Protein AF-A0A818K9K7-F1 (afdb_monomer_lite)

Secondary structure (DSSP, 8-state):
-HHHHHHHHHHHHHHHHHHHHHHHT-S-GGG-SSS--EEEPTTS-EEEHHHHHHHHHHHHHHHHHHT-HHHHHHHHHHHHHS-HHHHHT-HHHHTS-HHHHHHHHHHHHHHHHHHHHHHHHT-

Foldseek 3Di:
DVVVVVVVVVVVVVVLVVLLVVLVQPPCQLVDQAQQDWDQDPVRDTDGSLNVLLVLLVQLVVCVVVVPVSSNLSSLLVLLSHHPNSNVPRPSNVPDDPVSVVSSVVSNVVVVVVVVVVVVVVD

Structure (mmCIF, N/CA/C/O backbone):
data_AF-A0A818K9K7-F1
#
_entry.id   AF-A0A818K9K7-F1
#
loop_
_atom_site.group_PDB
_atom_site.id
_atom_site.type_symbol
_atom_site.label_atom_id
_atom_site.label_alt_id
_atom_site.label_comp_id
_atom_site.label_asym_id
_atom_site.label_entity_id
_atom_site.label_seq_id
_atom_site.pdbx_PDB_ins_code
_atom_site.Cartn_x
_atom_site.Cartn_y
_atom_site.Cartn_z
_atom_site.occupancy
_atom_site.B_iso_or_equiv
_atom_site.auth_seq_id
_atom_site.auth_comp_id
_atom_site.auth_asym_id
_atom_site.auth_atom_id
_atom_site.pdbx_PDB_model_num
ATOM 1 N N . MET A 1 1 ? 15.265 -1.852 -31.138 1.00 52.91 1 MET A N 1
ATOM 2 C CA . MET A 1 1 ? 14.394 -0.905 -30.396 1.00 52.91 1 MET A CA 1
ATOM 3 C C . MET A 1 1 ? 13.024 -1.495 -30.037 1.00 52.91 1 MET A C 1
ATOM 5 O O . MET A 1 1 ? 12.592 -1.297 -28.912 1.00 52.91 1 MET A O 1
ATOM 9 N N . LEU A 1 2 ? 12.357 -2.240 -30.933 1.00 49.28 2 LEU A N 1
ATOM 10 C CA . LEU A 1 2 ? 11.076 -2.915 -30.638 1.00 49.28 2 LEU A CA 1
ATOM 11 C C . LEU A 1 2 ? 11.199 -4.083 -29.638 1.00 49.28 2 LEU A C 1
ATOM 13 O O . LEU A 1 2 ? 10.390 -4.164 -28.721 1.00 49.28 2 LEU A O 1
ATOM 17 N N . ALA A 1 3 ? 12.239 -4.918 -29.754 1.00 55.91 3 ALA A N 1
ATOM 18 C CA . ALA A 1 3 ? 12.479 -6.044 -28.839 1.00 55.91 3 ALA A CA 1
ATOM 19 C C . ALA A 1 3 ? 12.645 -5.596 -27.372 1.00 55.91 3 ALA A C 1
ATOM 21 O O . ALA A 1 3 ? 11.958 -6.101 -26.495 1.00 55.91 3 ALA A O 1
ATOM 22 N N . HIS A 1 4 ? 13.433 -4.545 -27.124 1.00 45.62 4 HIS A N 1
ATOM 23 C CA . HIS A 1 4 ? 13.601 -3.985 -25.777 1.00 45.62 4 HIS A CA 1
ATOM 24 C C . HIS A 1 4 ? 12.314 -3.412 -25.170 1.00 45.62 4 HIS A C 1
ATOM 26 O O . HIS A 1 4 ? 12.094 -3.532 -23.970 1.00 45.62 4 HIS A O 1
ATOM 32 N N . ARG A 1 5 ? 11.438 -2.797 -25.978 1.00 50.75 5 ARG A N 1
ATOM 33 C CA . ARG A 1 5 ? 10.133 -2.323 -25.484 1.00 50.75 5 ARG A CA 1
ATOM 34 C C . ARG A 1 5 ? 9.207 -3.489 -25.135 1.00 50.75 5 ARG A C 1
ATOM 36 O O . ARG A 1 5 ? 8.461 -3.393 -24.169 1.00 50.75 5 ARG A O 1
ATOM 43 N N . PHE A 1 6 ? 9.264 -4.578 -25.900 1.00 55.75 6 PHE A N 1
ATOM 44 C CA . PHE A 1 6 ? 8.497 -5.789 -25.616 1.00 55.75 6 PHE A CA 1
ATOM 45 C C . PHE A 1 6 ? 8.975 -6.478 -24.331 1.00 55.75 6 PHE A C 1
ATOM 47 O O . PHE A 1 6 ? 8.156 -6.785 -23.473 1.00 55.75 6 PHE A O 1
ATOM 54 N N . GLU A 1 7 ? 10.287 -6.641 -24.155 1.00 46.72 7 GLU A N 1
ATOM 55 C CA . GLU A 1 7 ? 10.888 -7.236 -22.953 1.00 46.72 7 GLU A CA 1
ATOM 56 C C . GLU A 1 7 ? 10.564 -6.440 -21.685 1.00 46.72 7 GLU A C 1
ATOM 58 O O . GLU A 1 7 ? 10.143 -7.020 -20.687 1.00 46.72 7 GLU A O 1
ATOM 63 N N . LEU A 1 8 ? 10.674 -5.107 -21.732 1.00 59.03 8 LEU A N 1
ATOM 64 C CA . LEU A 1 8 ? 10.328 -4.246 -20.596 1.00 59.03 8 LEU A CA 1
ATOM 65 C C . LEU A 1 8 ? 8.839 -4.327 -20.239 1.00 59.03 8 LEU A C 1
ATOM 67 O O . LEU A 1 8 ? 8.492 -4.402 -19.060 1.00 59.03 8 LEU A O 1
ATOM 71 N N . ASN A 1 9 ? 7.956 -4.370 -21.239 1.00 58.69 9 ASN A N 1
ATOM 72 C CA . ASN A 1 9 ? 6.520 -4.525 -21.010 1.00 58.69 9 ASN A CA 1
ATOM 73 C C . ASN A 1 9 ? 6.170 -5.920 -20.470 1.00 58.69 9 ASN A C 1
ATOM 75 O O . ASN A 1 9 ? 5.305 -6.038 -19.604 1.00 58.69 9 ASN A O 1
ATOM 79 N N . PHE A 1 10 ? 6.851 -6.968 -20.940 1.00 58.41 10 PHE A N 1
ATOM 80 C CA . PHE A 1 10 ? 6.665 -8.335 -20.455 1.00 58.41 10 PHE A CA 1
ATOM 81 C C . PHE A 1 10 ? 7.115 -8.480 -18.998 1.00 58.41 10 PHE A C 1
ATOM 83 O O . PHE A 1 10 ? 6.356 -8.985 -18.174 1.00 58.41 10 PHE A O 1
ATOM 90 N N . ILE A 1 11 ? 8.302 -7.970 -18.655 1.00 62.94 11 ILE A N 1
ATOM 91 C CA . ILE A 1 11 ? 8.829 -7.979 -17.283 1.00 62.94 11 ILE A CA 1
ATOM 92 C C . ILE A 1 11 ? 7.930 -7.147 -16.361 1.00 62.94 11 ILE A C 1
ATOM 94 O O . ILE A 1 11 ? 7.548 -7.618 -15.293 1.00 62.94 11 ILE A O 1
ATOM 98 N N . SER A 1 12 ? 7.515 -5.949 -16.787 1.00 65.81 12 SER A N 1
ATOM 99 C CA . SER A 1 12 ? 6.576 -5.113 -16.027 1.00 65.81 12 SER A CA 1
ATOM 100 C C . SER A 1 12 ? 5.245 -5.832 -15.781 1.00 65.81 12 SER A C 1
ATOM 102 O O . SER A 1 12 ? 4.750 -5.839 -14.653 1.00 65.81 12 SER A O 1
ATOM 104 N N . SER A 1 13 ? 4.699 -6.508 -16.798 1.00 69.62 13 SER A N 1
ATOM 105 C CA . SER A 1 13 ? 3.469 -7.290 -16.661 1.00 69.62 13 SER A CA 1
ATOM 106 C C . SER A 1 13 ? 3.646 -8.492 -15.733 1.00 69.62 13 SER A C 1
ATOM 108 O O . SER A 1 13 ? 2.781 -8.732 -14.898 1.00 69.62 13 SER A O 1
ATOM 110 N N . ALA A 1 14 ? 4.752 -9.233 -15.836 1.00 71.44 14 ALA A N 1
ATOM 111 C CA . ALA A 1 14 ? 5.031 -10.381 -14.977 1.00 71.44 14 ALA A CA 1
ATOM 112 C C . ALA A 1 14 ? 5.208 -9.963 -13.508 1.00 71.44 14 ALA A C 1
ATOM 114 O O . ALA A 1 14 ? 4.611 -10.578 -12.625 1.00 71.44 14 ALA A O 1
ATOM 115 N N . CYS A 1 15 ? 5.941 -8.875 -13.247 1.00 71.69 15 CYS A N 1
ATOM 116 C CA . CYS A 1 15 ? 6.085 -8.297 -11.910 1.00 71.69 15 CYS A CA 1
ATOM 117 C C . CYS A 1 15 ? 4.733 -7.838 -11.346 1.00 71.69 15 CYS A C 1
ATOM 119 O O . CYS A 1 15 ? 4.411 -8.144 -10.198 1.00 71.69 15 CYS A O 1
ATOM 121 N N . ARG A 1 16 ? 3.902 -7.167 -12.158 1.00 71.75 16 ARG A N 1
ATOM 122 C CA . ARG A 1 16 ? 2.546 -6.764 -11.759 1.00 71.75 16 ARG A CA 1
ATOM 123 C C . ARG A 1 16 ? 1.680 -7.978 -11.423 1.00 71.75 16 ARG A C 1
ATOM 125 O O . ARG A 1 16 ? 1.060 -8.002 -10.364 1.00 71.75 16 ARG A O 1
ATOM 132 N N . THR A 1 17 ? 1.647 -8.992 -12.285 1.00 73.19 17 THR A N 1
ATOM 133 C CA . THR A 1 17 ? 0.869 -10.220 -12.062 1.00 73.19 17 THR A CA 1
ATOM 134 C C . THR A 1 17 ? 1.337 -10.958 -10.813 1.00 73.19 17 THR A C 1
ATOM 136 O O . THR A 1 17 ? 0.502 -11.345 -9.999 1.00 73.19 17 THR A O 1
ATOM 139 N N . PHE A 1 18 ? 2.650 -11.102 -10.617 1.00 76.50 18 PHE A N 1
ATOM 140 C CA . PHE A 1 18 ? 3.210 -11.719 -9.418 1.00 76.50 18 PHE A CA 1
ATOM 141 C C . PHE A 1 18 ? 2.758 -10.991 -8.155 1.00 76.50 18 PHE A C 1
ATOM 143 O O . PHE A 1 18 ? 2.294 -11.629 -7.219 1.00 76.50 18 PHE A O 1
ATOM 150 N N . ILE A 1 19 ? 2.821 -9.660 -8.141 1.00 74.44 19 ILE A N 1
ATOM 151 C CA . ILE A 1 19 ? 2.424 -8.873 -6.972 1.00 74.44 19 ILE A CA 1
ATOM 152 C C . ILE A 1 19 ? 0.932 -8.970 -6.723 1.00 74.44 19 ILE A C 1
ATOM 154 O O . ILE A 1 19 ? 0.531 -9.138 -5.582 1.00 74.44 19 ILE A O 1
ATOM 158 N N . LEU A 1 20 ? 0.095 -8.910 -7.755 1.00 70.50 20 LEU A N 1
ATOM 159 C CA . LEU A 1 20 ? -1.348 -9.064 -7.577 1.00 70.50 20 LEU A CA 1
ATOM 160 C C . LEU A 1 20 ? -1.704 -10.452 -7.027 1.00 70.50 20 LEU A C 1
ATOM 162 O O . LEU A 1 20 ? -2.534 -10.555 -6.124 1.00 70.50 20 LEU A O 1
ATOM 166 N N . LEU A 1 21 ? -1.032 -11.504 -7.505 1.00 69.81 21 LEU A N 1
ATOM 167 C CA . LEU A 1 21 ? -1.177 -12.860 -6.974 1.00 69.81 21 LEU A CA 1
ATOM 168 C C . LEU A 1 21 ? -0.664 -12.958 -5.536 1.00 69.81 21 LEU A C 1
ATOM 170 O O . LEU A 1 21 ? -1.366 -13.483 -4.677 1.00 69.81 21 LEU A O 1
ATOM 174 N N . TYR A 1 22 ? 0.505 -12.392 -5.246 1.00 74.75 22 TYR A N 1
ATOM 175 C CA . TYR A 1 22 ? 1.057 -12.319 -3.898 1.00 74.75 22 TYR A CA 1
ATOM 176 C C . TYR A 1 22 ? 0.060 -11.622 -2.967 1.00 74.75 22 TYR A C 1
ATOM 178 O O . TYR A 1 22 ? -0.402 -12.219 -2.003 1.00 74.75 22 TYR A O 1
ATOM 186 N N . LEU A 1 23 ? -0.395 -10.420 -3.325 1.00 71.12 23 LEU A N 1
ATOM 187 C CA . LEU A 1 23 ? -1.380 -9.627 -2.590 1.00 71.12 23 LEU A CA 1
ATOM 188 C C . LEU A 1 23 ? -2.740 -10.310 -2.428 1.00 71.12 23 LEU A C 1
ATOM 190 O O . LEU A 1 23 ? -3.444 -10.002 -1.466 1.00 71.12 23 LEU A O 1
ATOM 194 N N . SER A 1 24 ? -3.155 -11.187 -3.345 1.00 67.31 24 SER A N 1
ATOM 195 C CA . SER A 1 24 ? -4.394 -11.964 -3.188 1.00 67.31 24 SER A CA 1
ATOM 196 C C . SER A 1 24 ? -4.308 -12.991 -2.059 1.00 67.31 24 SER A C 1
ATOM 198 O O . SER A 1 24 ? -5.324 -13.275 -1.438 1.00 67.31 24 SER A O 1
ATOM 200 N N . LYS A 1 25 ? -3.104 -13.462 -1.715 1.00 66.19 25 LYS A N 1
ATOM 201 C CA . LYS A 1 25 ? -2.888 -14.391 -0.596 1.00 66.19 25 LYS A CA 1
ATOM 202 C C . LYS A 1 25 ? -2.858 -13.704 0.775 1.00 66.19 25 LYS A C 1
ATOM 204 O O . LYS A 1 25 ? -2.928 -14.373 1.800 1.00 66.19 25 LYS A O 1
ATOM 209 N N . PHE A 1 26 ? -2.782 -12.373 0.815 1.00 68.12 26 PHE A N 1
ATOM 210 C CA . PHE A 1 26 ? -2.692 -11.589 2.052 1.00 68.12 26 PHE A CA 1
ATOM 211 C C . PHE A 1 26 ? -4.023 -10.943 2.439 1.00 68.12 26 PHE A C 1
ATOM 213 O O . PHE A 1 26 ? -4.145 -9.718 2.519 1.00 68.12 26 PHE A O 1
ATOM 220 N N . GLU A 1 27 ? -5.037 -11.762 2.708 1.00 61.44 27 GLU A N 1
ATOM 221 C CA . GLU A 1 27 ? -6.312 -11.265 3.247 1.00 61.44 27 GLU A CA 1
ATOM 222 C C . GLU A 1 27 ? -6.223 -10.916 4.742 1.00 61.44 27 GLU A C 1
ATOM 224 O O . GLU A 1 27 ? -6.950 -10.046 5.223 1.00 61.44 27 GLU A O 1
ATOM 229 N N . TYR A 1 28 ? -5.273 -11.519 5.461 1.00 60.84 28 TYR A N 1
ATOM 230 C CA . TYR A 1 28 ? -5.244 -11.519 6.925 1.00 60.84 28 TYR A CA 1
ATOM 231 C C . TYR A 1 28 ? -4.402 -10.420 7.574 1.00 60.84 28 TYR A C 1
ATOM 233 O O . TYR A 1 28 ? -4.452 -10.291 8.792 1.00 60.84 28 TYR A O 1
ATOM 241 N N . ILE A 1 29 ? -3.660 -9.596 6.818 1.00 60.72 29 ILE A N 1
ATOM 242 C CA . ILE A 1 29 ? -2.768 -8.571 7.412 1.00 60.72 29 ILE A CA 1
ATOM 243 C C . ILE A 1 29 ? -3.539 -7.635 8.362 1.00 60.72 29 ILE A C 1
ATOM 245 O O . ILE A 1 29 ? -3.019 -7.212 9.389 1.00 60.72 29 ILE A O 1
ATOM 249 N N . ASN A 1 30 ? -4.814 -7.374 8.073 1.00 61.19 30 ASN A N 1
ATOM 250 C CA . ASN A 1 30 ? -5.647 -6.466 8.866 1.00 61.19 30 ASN A CA 1
ATOM 251 C C . ASN A 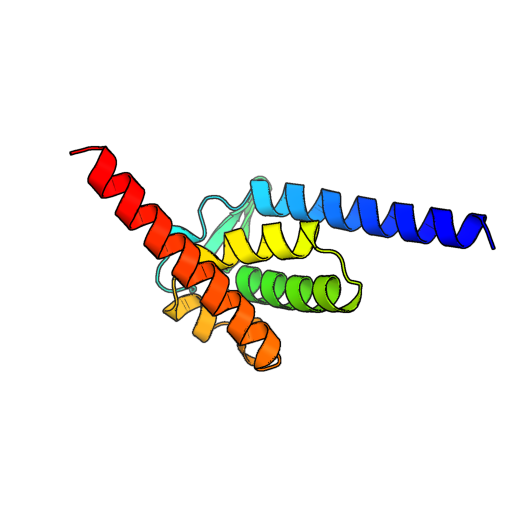1 30 ? -6.127 -7.070 10.194 1.00 61.19 30 ASN A C 1
ATOM 253 O O . ASN A 1 30 ? -6.648 -6.338 11.029 1.00 61.19 30 ASN A O 1
ATOM 257 N N . MET A 1 31 ? -5.985 -8.386 10.389 1.00 60.59 31 MET A N 1
ATOM 258 C CA . MET A 1 31 ? -6.412 -9.078 11.611 1.00 60.59 31 MET A CA 1
ATOM 259 C C . MET A 1 31 ? -5.392 -8.973 12.751 1.00 60.59 31 MET A C 1
ATOM 261 O O . MET A 1 31 ? -5.676 -9.402 13.866 1.00 60.59 31 MET A O 1
ATOM 265 N N . TYR A 1 32 ? -4.219 -8.395 12.492 1.00 63.75 32 TYR A N 1
ATOM 266 C CA . TYR A 1 32 ? -3.087 -8.409 13.412 1.00 63.75 32 TYR A CA 1
ATOM 267 C C . TYR A 1 32 ? -2.642 -6.978 13.746 1.00 63.75 32 TYR A C 1
ATOM 269 O O . TYR A 1 32 ? -1.976 -6.319 12.944 1.00 63.75 32 TYR A O 1
ATOM 277 N N . PRO A 1 33 ? -3.046 -6.449 14.911 1.00 59.25 33 PRO A N 1
ATOM 278 C CA . PRO A 1 33 ? -2.902 -5.033 15.230 1.00 59.25 33 PRO A CA 1
ATOM 279 C C . PRO A 1 33 ? -1.474 -4.611 15.606 1.00 59.25 33 PRO A C 1
ATOM 281 O O . PRO A 1 33 ? -1.196 -3.408 15.591 1.00 59.25 33 PRO A O 1
ATOM 284 N N . ASN A 1 34 ? -0.582 -5.551 15.946 1.00 63.03 34 ASN A N 1
ATOM 285 C CA . ASN A 1 34 ? 0.716 -5.227 16.545 1.00 63.03 34 ASN A CA 1
ATOM 286 C C . ASN A 1 34 ? 1.913 -5.423 15.603 1.00 63.03 34 ASN A C 1
ATOM 288 O O . ASN A 1 34 ? 3.019 -5.020 15.949 1.00 63.03 34 ASN A O 1
ATOM 292 N N . GLY A 1 35 ? 1.726 -6.005 14.416 1.00 60.09 35 GLY A N 1
ATOM 293 C CA . GLY A 1 35 ? 2.770 -6.189 13.398 1.00 60.09 35 GLY A CA 1
ATOM 294 C C . GLY A 1 35 ? 3.889 -7.183 13.755 1.00 60.09 35 GLY A C 1
ATOM 295 O O . GLY A 1 35 ? 4.702 -7.512 12.888 1.00 60.09 35 GLY A O 1
ATOM 296 N N . GLY A 1 36 ? 3.935 -7.669 15.000 1.00 61.97 36 GLY A N 1
ATOM 297 C CA . GLY A 1 36 ? 4.863 -8.700 15.480 1.00 61.97 36 GLY A CA 1
ATOM 298 C C . GLY A 1 36 ? 4.368 -10.125 15.230 1.00 61.97 36 GLY A C 1
ATOM 299 O O . GLY A 1 36 ? 5.055 -11.093 15.551 1.00 61.97 36 GLY A O 1
ATOM 300 N N . GLU A 1 37 ? 3.165 -10.264 14.683 1.00 73.31 37 GLU A N 1
ATOM 301 C CA . GLU A 1 37 ? 2.565 -11.544 14.366 1.00 73.31 37 GLU A CA 1
ATOM 302 C C . GLU A 1 37 ? 3.145 -12.128 13.071 1.00 73.31 37 GLU A C 1
ATOM 304 O O . GLU A 1 37 ? 3.638 -11.423 12.183 1.00 73.31 37 GLU A O 1
ATOM 309 N N . PHE A 1 38 ? 3.094 -13.455 12.980 1.00 73.38 38 PHE A N 1
ATOM 310 C CA . PHE A 1 38 ? 3.560 -14.204 11.824 1.00 73.38 38 PHE A CA 1
ATOM 311 C C . PHE A 1 38 ? 2.369 -14.765 11.056 1.00 73.38 38 PHE A C 1
ATOM 313 O O . PHE A 1 38 ? 1.469 -15.362 11.646 1.00 73.38 38 PHE A O 1
ATOM 320 N N . ILE A 1 39 ? 2.404 -14.627 9.735 1.00 73.06 39 ILE A N 1
ATOM 321 C CA . ILE A 1 39 ? 1.470 -15.267 8.814 1.00 73.06 39 ILE A CA 1
ATOM 322 C C . ILE A 1 39 ? 2.151 -16.524 8.274 1.00 73.06 39 ILE A C 1
ATOM 324 O O . ILE A 1 39 ? 3.252 -16.449 7.727 1.00 73.06 39 ILE A O 1
ATOM 328 N N . GLN A 1 40 ? 1.512 -17.679 8.448 1.00 69.06 40 GLN A N 1
ATOM 329 C CA . GLN A 1 40 ? 1.970 -18.934 7.857 1.00 69.06 40 GLN A CA 1
ATOM 330 C C . GLN A 1 40 ? 1.456 -19.035 6.415 1.00 69.06 40 GLN A C 1
ATOM 332 O O . GLN A 1 40 ? 0.258 -18.903 6.176 1.00 69.06 40 GLN A O 1
ATOM 337 N N . GLN A 1 41 ? 2.367 -19.239 5.468 1.00 69.56 41 GLN A N 1
ATOM 338 C CA . GLN A 1 41 ? 2.068 -19.476 4.059 1.00 69.56 41 GLN A CA 1
ATOM 339 C C . GLN A 1 41 ? 1.756 -20.957 3.791 1.00 69.56 41 GLN A C 1
ATOM 341 O O . GLN A 1 41 ? 2.028 -21.825 4.624 1.00 69.56 41 GLN A O 1
ATOM 346 N N . ASP A 1 42 ? 1.195 -21.239 2.609 1.00 65.19 42 ASP A N 1
ATOM 347 C CA . ASP A 1 42 ? 0.789 -22.585 2.163 1.00 65.19 42 ASP A CA 1
ATOM 348 C C . ASP A 1 42 ? 1.945 -23.608 2.174 1.00 65.19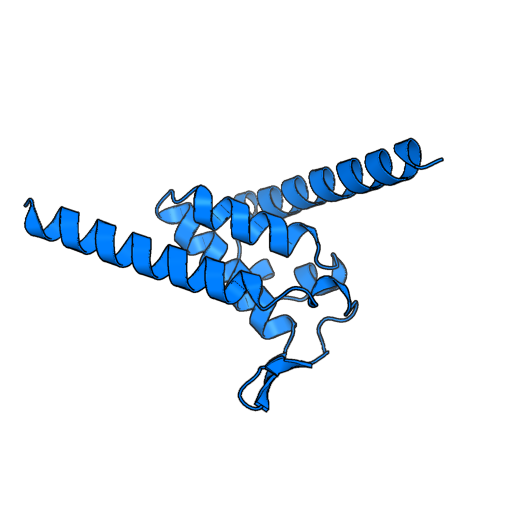 42 ASP A C 1
ATOM 350 O O . ASP A 1 42 ? 1.721 -24.808 2.307 1.00 65.19 42 ASP A O 1
ATOM 354 N N . ASP A 1 43 ? 3.185 -23.137 2.044 1.00 72.25 43 ASP A N 1
ATOM 355 C CA . ASP A 1 43 ? 4.417 -23.934 2.048 1.00 72.25 43 ASP A CA 1
ATOM 356 C C . ASP A 1 43 ? 5.012 -24.141 3.456 1.00 72.25 43 ASP A C 1
ATOM 358 O O . ASP A 1 43 ? 6.072 -24.749 3.611 1.00 72.25 43 ASP A O 1
ATOM 362 N N . GLY A 1 44 ? 4.333 -23.648 4.496 1.00 72.12 44 GLY A N 1
ATOM 363 C CA . GLY A 1 44 ? 4.775 -23.723 5.885 1.00 72.12 44 GLY A CA 1
ATOM 364 C C . GLY A 1 44 ? 5.726 -22.603 6.314 1.00 72.12 44 GLY A C 1
ATOM 365 O O . GLY A 1 44 ? 6.072 -22.540 7.498 1.00 72.12 44 GLY A O 1
ATOM 366 N N . ILE A 1 45 ? 6.117 -21.692 5.414 1.00 76.88 45 ILE A N 1
ATOM 367 C CA . ILE A 1 45 ? 6.973 -20.551 5.752 1.00 76.88 45 ILE A CA 1
ATOM 368 C C . ILE A 1 45 ? 6.184 -19.539 6.583 1.00 76.88 45 ILE A C 1
ATOM 370 O O . ILE A 1 45 ? 5.046 -19.191 6.275 1.00 76.88 45 ILE A O 1
ATOM 374 N N . ARG A 1 46 ? 6.800 -19.037 7.656 1.00 74.81 46 ARG A N 1
ATOM 375 C CA . ARG A 1 46 ? 6.235 -17.975 8.496 1.00 74.81 46 ARG A CA 1
ATOM 376 C C . ARG A 1 46 ? 6.862 -16.638 8.135 1.00 74.81 46 ARG A C 1
ATOM 378 O O . ARG A 1 46 ? 8.063 -16.455 8.312 1.00 74.81 46 ARG A O 1
ATOM 385 N N . LEU A 1 47 ? 6.044 -15.696 7.678 1.00 75.19 47 LEU A N 1
ATOM 386 C CA . LEU A 1 47 ? 6.463 -14.328 7.381 1.00 75.19 47 LEU A CA 1
ATOM 387 C C . LEU A 1 47 ? 5.966 -13.382 8.465 1.00 75.19 47 LEU A C 1
ATOM 389 O O . LEU A 1 47 ? 4.791 -13.419 8.828 1.00 75.19 47 LEU A O 1
ATOM 393 N N . SER A 1 48 ? 6.850 -12.523 8.970 1.00 79.94 48 SER A N 1
ATOM 394 C CA . SER A 1 48 ? 6.430 -11.468 9.893 1.00 79.94 48 SER A CA 1
ATOM 395 C C . SER A 1 48 ? 5.635 -10.400 9.142 1.00 79.94 48 SER A C 1
ATOM 397 O O . SER A 1 48 ? 5.939 -10.075 7.989 1.00 79.94 48 SER A O 1
ATOM 399 N N . ILE A 1 49 ? 4.626 -9.832 9.797 1.00 79.12 49 ILE A N 1
ATOM 400 C CA . ILE A 1 49 ? 3.818 -8.760 9.205 1.00 79.12 49 ILE A CA 1
ATOM 401 C C . ILE A 1 49 ? 4.660 -7.524 8.923 1.00 79.12 49 ILE A C 1
ATOM 403 O O . ILE A 1 49 ? 4.503 -6.923 7.864 1.00 79.12 49 ILE A O 1
ATOM 407 N N . SER A 1 50 ? 5.596 -7.195 9.813 1.00 81.00 50 SER A N 1
ATOM 408 C CA . SER A 1 50 ? 6.569 -6.125 9.583 1.00 81.00 50 SER A CA 1
ATOM 409 C C . SER A 1 50 ? 7.341 -6.320 8.269 1.00 81.00 50 SER A C 1
ATOM 411 O O . SER A 1 50 ? 7.350 -5.428 7.424 1.00 81.00 50 SER A O 1
ATOM 413 N N . SER A 1 51 ? 7.867 -7.525 8.011 1.00 83.50 51 SER A N 1
ATOM 414 C CA . SER A 1 51 ? 8.566 -7.829 6.751 1.00 83.50 51 SER A CA 1
ATOM 415 C C . SER A 1 51 ? 7.664 -7.687 5.526 1.00 83.50 51 SER A C 1
ATOM 417 O O . SER A 1 51 ? 8.113 -7.250 4.468 1.00 83.50 51 SER A O 1
ATOM 419 N N . ILE A 1 52 ? 6.386 -8.046 5.648 1.00 83.31 52 ILE A N 1
ATOM 420 C CA . ILE A 1 52 ? 5.426 -7.881 4.554 1.00 83.31 52 ILE A CA 1
ATOM 421 C C . ILE A 1 52 ? 5.167 -6.393 4.300 1.00 83.31 52 ILE A C 1
ATOM 423 O O . ILE A 1 52 ? 5.200 -5.966 3.149 1.00 83.31 52 ILE A O 1
ATOM 427 N N . LEU A 1 53 ? 4.950 -5.595 5.348 1.00 86.44 53 LEU A N 1
ATOM 428 C CA . LEU A 1 53 ? 4.753 -4.149 5.228 1.00 86.44 53 LEU A CA 1
ATOM 429 C C . LEU A 1 53 ? 5.973 -3.456 4.614 1.00 86.44 53 LEU A C 1
ATOM 431 O O . LEU A 1 53 ? 5.800 -2.611 3.733 1.00 86.44 53 LEU A O 1
ATOM 435 N N . ASP A 1 54 ? 7.181 -3.868 5.000 1.00 87.62 54 ASP A N 1
ATOM 436 C CA . ASP A 1 54 ? 8.426 -3.371 4.416 1.00 87.62 54 ASP A CA 1
ATOM 437 C C . ASP A 1 54 ? 8.465 -3.636 2.904 1.00 87.62 54 ASP A C 1
ATOM 439 O O . ASP A 1 54 ? 8.669 -2.713 2.112 1.00 87.62 54 ASP A O 1
ATOM 443 N N . ILE A 1 55 ? 8.180 -4.874 2.485 1.00 87.44 55 ILE A N 1
ATOM 444 C CA . ILE A 1 55 ? 8.134 -5.262 1.067 1.00 87.44 55 ILE A CA 1
ATOM 445 C C . ILE A 1 55 ? 7.074 -4.458 0.306 1.00 87.44 55 ILE A C 1
ATOM 447 O O . ILE A 1 55 ? 7.338 -3.980 -0.798 1.00 87.44 55 ILE A O 1
ATOM 451 N N . LEU A 1 56 ? 5.886 -4.268 0.887 1.00 89.19 56 LEU A N 1
ATOM 452 C CA . LEU A 1 56 ? 4.826 -3.474 0.265 1.00 89.19 56 LEU A CA 1
ATOM 453 C C . LEU A 1 56 ? 5.236 -2.014 0.079 1.00 89.19 56 LEU A C 1
ATOM 455 O O . LEU A 1 56 ? 4.952 -1.441 -0.972 1.00 89.19 56 LEU A O 1
ATOM 459 N N . CYS A 1 57 ? 5.920 -1.416 1.055 1.00 91.38 57 CYS A N 1
ATOM 460 C CA . CYS A 1 57 ? 6.415 -0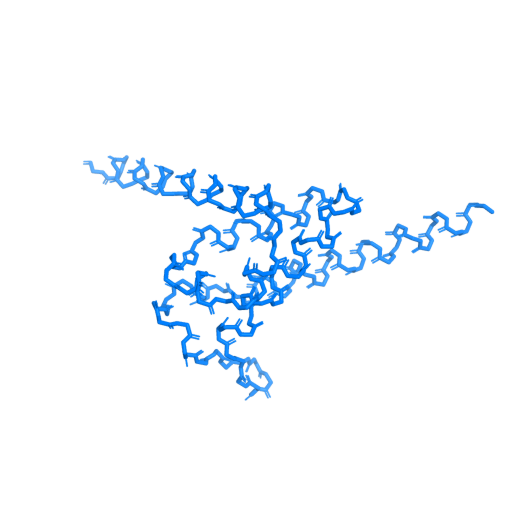.045 0.944 1.00 91.38 57 CYS A CA 1
ATOM 461 C C . CYS A 1 57 ? 7.513 0.075 -0.121 1.00 91.38 57 CYS A C 1
ATOM 463 O O . CYS A 1 57 ? 7.466 0.995 -0.941 1.00 91.38 57 CYS A O 1
ATOM 465 N N . ILE A 1 58 ? 8.442 -0.886 -0.174 1.00 90.31 58 ILE A N 1
ATOM 466 C CA . ILE A 1 58 ? 9.482 -0.950 -1.210 1.00 90.31 58 ILE A CA 1
ATOM 467 C C . ILE A 1 58 ? 8.838 -1.051 -2.594 1.00 90.31 58 ILE A C 1
ATOM 469 O O . ILE A 1 58 ? 9.113 -0.231 -3.465 1.00 90.31 58 ILE A O 1
ATOM 473 N N . TRP A 1 59 ? 7.927 -2.002 -2.802 1.00 89.94 59 TRP A N 1
ATOM 474 C CA . TRP A 1 59 ? 7.243 -2.137 -4.086 1.00 89.94 59 TRP A CA 1
ATOM 475 C C . TRP A 1 59 ? 6.429 -0.899 -4.431 1.00 89.94 59 TRP A C 1
ATOM 477 O O . TRP A 1 59 ? 6.488 -0.440 -5.567 1.00 89.94 59 TRP A O 1
ATOM 487 N N . PHE A 1 60 ? 5.710 -0.313 -3.472 1.00 92.50 60 PHE A N 1
ATOM 488 C CA . PHE A 1 60 ? 4.970 0.919 -3.717 1.00 92.50 60 PHE A CA 1
ATOM 489 C C . PHE A 1 60 ? 5.879 2.021 -4.267 1.00 92.50 60 PHE A C 1
ATOM 491 O O . PHE A 1 60 ? 5.521 2.653 -5.263 1.00 92.50 60 PHE A O 1
ATOM 498 N N . ARG A 1 61 ? 7.058 2.214 -3.666 1.00 92.12 61 ARG A N 1
ATOM 499 C CA . ARG A 1 61 ? 8.070 3.151 -4.160 1.00 92.12 61 ARG A CA 1
ATOM 500 C C . ARG A 1 61 ? 8.487 2.813 -5.589 1.00 92.12 61 ARG A C 1
ATOM 502 O O . ARG A 1 61 ? 8.379 3.677 -6.455 1.00 92.12 61 ARG A O 1
ATOM 509 N N . GLU A 1 62 ? 8.909 1.578 -5.847 1.00 88.44 62 GLU A N 1
ATOM 510 C CA . GLU A 1 62 ? 9.403 1.165 -7.168 1.00 88.44 62 GLU A CA 1
ATOM 511 C C . GLU A 1 62 ? 8.336 1.327 -8.264 1.00 88.44 62 GLU A C 1
ATOM 513 O O . GLU A 1 62 ? 8.596 1.938 -9.302 1.00 88.44 62 GLU A O 1
ATOM 518 N N . PHE A 1 63 ? 7.097 0.884 -8.019 1.00 87.69 63 PHE A N 1
ATOM 519 C CA . PHE A 1 63 ? 5.999 1.041 -8.983 1.00 87.69 63 PHE A CA 1
ATOM 520 C C . PHE A 1 63 ? 5.595 2.494 -9.186 1.00 87.69 63 PHE A C 1
ATOM 522 O O . PHE A 1 63 ? 5.233 2.884 -10.300 1.00 87.69 63 PHE A O 1
ATOM 529 N N . LEU A 1 64 ? 5.704 3.318 -8.143 1.00 88.75 64 LEU A N 1
ATOM 530 C CA . LEU A 1 64 ? 5.440 4.741 -8.268 1.00 88.75 64 LEU A CA 1
ATOM 531 C C . LEU A 1 64 ? 6.503 5.437 -9.127 1.00 88.75 64 LEU A C 1
ATOM 533 O O . LEU A 1 64 ? 6.149 6.337 -9.891 1.00 88.75 64 LEU A O 1
ATOM 537 N N . LEU A 1 65 ? 7.771 5.024 -9.027 1.00 86.50 65 LEU A N 1
ATOM 538 C CA . LEU A 1 65 ? 8.874 5.563 -9.830 1.00 86.50 65 LEU A CA 1
ATOM 539 C C . LEU A 1 65 ? 8.729 5.222 -11.318 1.00 86.50 65 LEU A C 1
ATOM 541 O O . LEU A 1 65 ? 8.972 6.084 -12.161 1.00 86.50 65 LEU A O 1
ATOM 545 N N . VAL A 1 66 ? 8.273 4.011 -11.649 1.00 84.88 66 VAL A N 1
ATOM 546 C CA . VAL A 1 66 ? 8.045 3.596 -13.049 1.00 84.88 66 VAL A CA 1
ATOM 547 C C . VAL A 1 66 ? 6.661 3.977 -13.593 1.00 84.88 66 VAL A C 1
ATOM 549 O O . VAL A 1 66 ? 6.368 3.737 -14.762 1.00 84.88 66 VAL A O 1
ATOM 552 N N . GLY A 1 67 ? 5.802 4.590 -12.772 1.00 82.94 67 GLY A N 1
ATOM 553 C CA . GLY A 1 67 ? 4.487 5.088 -13.186 1.00 82.94 67 GLY A CA 1
ATOM 554 C C . GLY A 1 67 ? 3.397 4.017 -13.336 1.00 82.94 67 GLY A C 1
ATOM 555 O O . GLY A 1 67 ? 2.398 4.264 -14.017 1.00 82.94 67 GLY A O 1
ATOM 556 N N . ASP A 1 68 ? 3.544 2.851 -12.702 1.00 85.31 68 ASP A N 1
ATOM 557 C CA . ASP A 1 68 ? 2.557 1.766 -12.754 1.00 85.31 68 ASP A CA 1
ATOM 558 C C . AS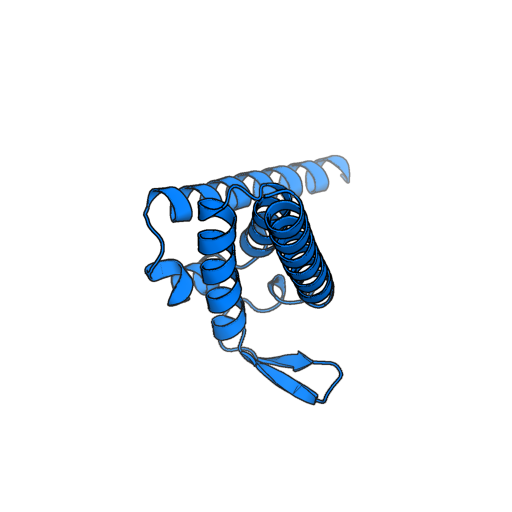P A 1 68 ? 1.407 2.002 -11.767 1.00 85.31 68 ASP A C 1
ATOM 560 O O . ASP A 1 68 ? 1.439 1.602 -10.601 1.00 85.31 68 ASP A O 1
ATOM 564 N N . ARG A 1 69 ? 0.349 2.656 -12.252 1.00 88.44 69 ARG A N 1
ATOM 565 C CA . ARG A 1 69 ? -0.813 2.997 -11.422 1.00 88.44 69 ARG A CA 1
ATOM 566 C C . ARG A 1 69 ? -1.556 1.772 -10.897 1.00 88.44 69 ARG A C 1
ATOM 568 O O . ARG A 1 69 ? -1.993 1.789 -9.756 1.00 88.44 69 ARG A O 1
ATOM 575 N N . THR A 1 70 ? -1.677 0.709 -11.690 1.00 86.56 70 THR A N 1
ATOM 576 C CA . THR A 1 70 ? -2.437 -0.485 -11.296 1.00 86.56 70 THR A CA 1
ATOM 577 C C . THR A 1 70 ? -1.774 -1.199 -10.123 1.00 86.56 70 THR A C 1
ATOM 579 O O . THR A 1 70 ? -2.455 -1.555 -9.161 1.00 86.56 70 THR A O 1
ATOM 582 N N . ALA A 1 71 ? -0.451 -1.377 -10.175 1.00 84.44 71 ALA A N 1
ATOM 583 C CA . ALA A 1 71 ? 0.298 -1.951 -9.062 1.00 84.44 71 ALA A CA 1
ATOM 584 C C . ALA A 1 71 ? 0.244 -1.037 -7.827 1.00 84.44 71 ALA A C 1
ATOM 586 O O . ALA A 1 71 ? -0.044 -1.512 -6.728 1.00 84.44 71 ALA A O 1
ATOM 587 N N . CYS A 1 72 ? 0.444 0.276 -8.009 1.00 91.19 72 CYS A N 1
ATOM 588 C CA . CYS A 1 72 ? 0.340 1.244 -6.918 1.00 91.19 72 CYS A CA 1
ATOM 589 C C . CYS A 1 72 ? -1.027 1.199 -6.227 1.00 91.19 72 CYS A C 1
ATOM 591 O O . CYS A 1 72 ? -1.071 1.133 -5.003 1.00 91.19 72 CYS A O 1
ATOM 593 N N . ASP A 1 73 ? -2.127 1.207 -6.978 1.00 90.81 73 ASP A N 1
ATOM 594 C CA . ASP A 1 73 ? -3.481 1.200 -6.418 1.00 90.81 73 ASP A CA 1
ATOM 595 C C . ASP A 1 73 ? -3.769 -0.101 -5.659 1.00 90.81 73 ASP A C 1
ATOM 597 O O . ASP A 1 73 ? -4.363 -0.074 -4.579 1.00 90.81 73 ASP A O 1
ATOM 601 N N . ALA A 1 74 ? -3.304 -1.242 -6.177 1.00 87.88 74 ALA A N 1
ATOM 602 C CA . ALA A 1 74 ? -3.446 -2.527 -5.500 1.00 87.88 74 ALA A CA 1
ATOM 603 C C . ALA A 1 74 ? -2.681 -2.556 -4.167 1.00 87.88 74 ALA A C 1
ATOM 605 O O . ALA A 1 74 ? -3.233 -2.978 -3.148 1.00 87.88 74 ALA A O 1
ATOM 606 N N . ILE A 1 75 ? -1.440 -2.061 -4.154 1.00 90.19 75 ILE A N 1
ATOM 607 C CA . ILE A 1 75 ? -0.622 -1.978 -2.939 1.00 90.19 75 ILE A CA 1
ATOM 608 C C . ILE A 1 75 ? -1.231 -0.979 -1.947 1.00 90.19 75 ILE A C 1
ATOM 610 O O . ILE A 1 75 ? -1.390 -1.307 -0.772 1.00 90.19 75 ILE A O 1
ATOM 614 N N . LEU A 1 76 ? -1.641 0.208 -2.408 1.00 92.75 76 LEU A N 1
ATOM 615 C CA . LEU A 1 76 ? -2.278 1.227 -1.571 1.00 92.75 76 LEU A CA 1
ATOM 616 C C . LEU A 1 76 ? -3.572 0.716 -0.938 1.00 92.75 76 LEU A C 1
ATOM 618 O O . LEU A 1 76 ? -3.797 0.960 0.241 1.00 92.75 76 LEU A O 1
ATOM 622 N N . ASN A 1 77 ? -4.397 -0.032 -1.674 1.00 89.12 77 ASN A N 1
ATOM 623 C CA . ASN A 1 77 ? -5.607 -0.652 -1.127 1.00 89.12 77 ASN A CA 1
ATOM 624 C C . ASN A 1 77 ? -5.274 -1.650 -0.008 1.00 89.12 77 ASN A C 1
ATOM 626 O O . ASN A 1 77 ? -6.017 -1.758 0.962 1.00 89.12 77 ASN A O 1
ATOM 630 N N . ARG A 1 78 ? -4.145 -2.361 -0.095 1.00 87.12 78 ARG A N 1
ATOM 631 C CA . ARG A 1 78 ? -3.703 -3.277 0.966 1.00 87.12 78 ARG A CA 1
ATOM 632 C C . ARG A 1 78 ? -3.163 -2.526 2.177 1.00 87.12 78 ARG A C 1
ATOM 634 O O . ARG A 1 78 ? -3.643 -2.760 3.284 1.00 87.12 78 ARG A O 1
ATOM 641 N N . LEU A 1 79 ? -2.258 -1.571 1.967 1.00 88.88 79 LEU A N 1
ATOM 642 C CA . LEU A 1 79 ? -1.723 -0.721 3.035 1.00 88.88 79 LEU A CA 1
ATOM 643 C C . LEU A 1 79 ? -2.831 0.061 3.754 1.00 88.88 79 LEU A C 1
ATOM 645 O O . LEU A 1 79 ? -2.825 0.148 4.975 1.00 88.88 79 LEU A O 1
ATOM 649 N N . ALA A 1 80 ? -3.832 0.562 3.024 1.00 89.56 80 ALA A N 1
ATOM 650 C CA . ALA A 1 80 ? -4.957 1.312 3.582 1.00 89.56 80 ALA A CA 1
ATOM 651 C C . ALA A 1 80 ? -5.743 0.533 4.645 1.00 89.56 80 ALA A C 1
ATOM 653 O O . ALA A 1 80 ? -6.287 1.143 5.567 1.00 89.56 80 ALA A O 1
ATOM 654 N N . ARG A 1 81 ? -5.789 -0.798 4.534 1.00 85.25 81 ARG A N 1
ATOM 655 C CA . ARG A 1 81 ? -6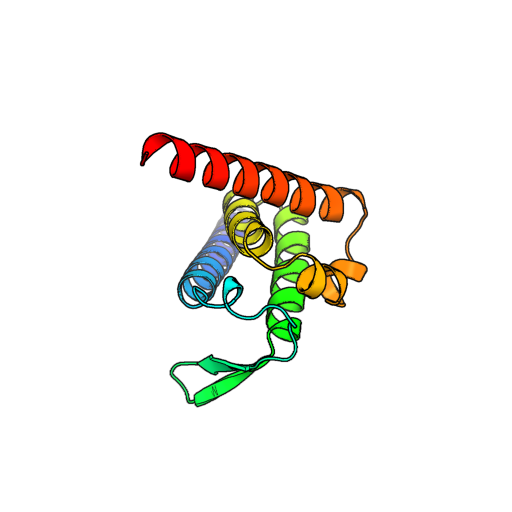.514 -1.670 5.463 1.00 85.25 81 ARG A CA 1
ATOM 656 C C . ARG A 1 81 ? -5.700 -2.040 6.708 1.00 85.25 81 ARG A C 1
ATOM 658 O O . ARG A 1 81 ? -6.288 -2.419 7.717 1.00 85.25 81 ARG A O 1
ATOM 665 N N . CYS A 1 82 ? -4.376 -1.900 6.656 1.00 83.06 82 CYS A N 1
ATOM 666 C CA . CYS A 1 82 ? -3.479 -2.247 7.758 1.00 83.06 82 CYS A CA 1
ATOM 667 C C . CYS A 1 82 ? -3.635 -1.257 8.927 1.00 83.06 82 CYS A C 1
ATOM 669 O O . CYS A 1 82 ? -4.032 -0.109 8.724 1.00 83.06 82 CYS A O 1
ATOM 671 N N . ASN A 1 83 ? -3.319 -1.664 10.161 1.00 81.75 83 ASN A N 1
ATOM 672 C CA . ASN A 1 83 ? -3.353 -0.741 11.301 1.00 81.75 83 ASN A CA 1
ATOM 673 C C . ASN A 1 83 ? -2.264 0.341 11.161 1.00 81.75 83 ASN A C 1
ATOM 675 O O . ASN A 1 83 ? -1.136 0.054 10.761 1.00 81.75 83 ASN A O 1
ATOM 679 N N . SER A 1 84 ? -2.592 1.585 11.523 1.00 83.44 84 SER A N 1
ATOM 680 C CA . SER A 1 84 ? -1.652 2.708 11.506 1.00 83.44 84 SER A CA 1
ATOM 681 C C . SER A 1 84 ? -0.422 2.434 12.374 1.00 83.44 84 SER A C 1
ATOM 683 O O . SER A 1 84 ? 0.677 2.788 11.969 1.00 83.44 84 SER A O 1
ATOM 685 N N . SER A 1 85 ? -0.585 1.785 13.535 1.00 83.19 85 SER A N 1
ATOM 686 C CA . SER A 1 85 ? 0.537 1.414 14.411 1.00 83.19 85 SER A CA 1
ATOM 687 C C . SER A 1 85 ? 1.546 0.516 13.695 1.00 83.19 85 SER A C 1
ATOM 689 O O . SER A 1 85 ? 2.741 0.787 13.735 1.00 83.19 85 SER A O 1
ATOM 691 N N . SER A 1 86 ? 1.065 -0.510 12.989 1.00 82.38 86 SER A N 1
ATOM 692 C CA . SER A 1 86 ? 1.907 -1.447 12.243 1.00 82.38 86 SER A CA 1
ATOM 693 C C . SER A 1 86 ? 2.615 -0.768 11.070 1.00 82.38 86 SER A C 1
ATOM 695 O O . SER A 1 86 ? 3.798 -1.006 10.858 1.00 82.38 86 SER A O 1
ATOM 697 N N . ILE A 1 87 ? 1.917 0.108 10.334 1.00 84.19 87 ILE A N 1
ATOM 698 C CA . ILE A 1 87 ? 2.510 0.869 9.219 1.00 84.19 87 ILE A CA 1
ATOM 699 C C . ILE A 1 87 ? 3.613 1.800 9.732 1.00 84.19 87 ILE A C 1
ATOM 701 O O . ILE A 1 87 ? 4.696 1.835 9.163 1.00 84.19 87 ILE A O 1
ATOM 705 N N . LEU A 1 88 ? 3.361 2.537 10.816 1.00 86.81 88 LEU A N 1
ATOM 706 C CA . LEU A 1 88 ? 4.330 3.476 11.387 1.00 86.81 88 LEU A CA 1
ATOM 707 C C . LEU A 1 88 ? 5.556 2.779 11.994 1.00 86.81 88 LEU A C 1
ATOM 709 O O . LEU A 1 88 ? 6.610 3.397 12.100 1.00 86.81 88 LEU A O 1
ATOM 713 N N . ALA A 1 89 ? 5.419 1.511 12.388 1.00 84.00 89 ALA A N 1
ATOM 714 C CA . ALA A 1 89 ? 6.512 0.693 12.906 1.00 84.00 89 ALA A CA 1
ATOM 715 C C . ALA A 1 89 ? 7.331 -0.019 11.808 1.00 84.00 89 ALA A C 1
ATOM 717 O O . ALA A 1 89 ? 8.352 -0.628 12.122 1.00 84.00 89 ALA A O 1
ATOM 718 N N . SER A 1 90 ? 6.899 0.028 10.542 1.00 86.31 90 SER A N 1
ATOM 719 C CA . SER A 1 90 ? 7.610 -0.585 9.411 1.00 86.31 90 SER A CA 1
ATOM 720 C C . SER A 1 90 ? 8.812 0.266 8.996 1.00 86.31 90 SER A C 1
ATOM 722 O O . SER A 1 90 ? 8.684 1.466 8.739 1.00 86.31 90 SER A O 1
ATOM 724 N N . ASN A 1 91 ? 9.981 -0.366 8.864 1.00 87.56 91 ASN A N 1
ATOM 725 C CA . ASN A 1 91 ? 11.194 0.297 8.378 1.00 87.56 91 ASN A CA 1
ATOM 726 C C . ASN A 1 91 ? 11.006 0.780 6.936 1.00 87.56 91 ASN A C 1
ATOM 728 O O . ASN A 1 91 ? 11.328 1.920 6.608 1.00 87.56 91 ASN A O 1
ATOM 732 N N . GLY A 1 92 ? 10.387 -0.054 6.096 1.00 87.00 92 GLY A N 1
ATOM 733 C CA . GLY A 1 92 ? 10.097 0.289 4.709 1.00 87.00 92 GLY A CA 1
ATOM 734 C C . GLY A 1 92 ? 9.180 1.503 4.581 1.00 87.00 92 GLY A C 1
ATOM 735 O O . GLY A 1 92 ? 9.335 2.262 3.630 1.00 87.00 92 GLY A O 1
ATOM 736 N N . PHE A 1 93 ? 8.263 1.734 5.530 1.00 90.50 93 PHE A N 1
ATOM 737 C CA . PHE A 1 93 ? 7.467 2.963 5.572 1.00 90.50 93 PHE A CA 1
ATOM 738 C C . PHE A 1 93 ? 8.308 4.182 5.967 1.00 90.50 93 PHE A C 1
ATOM 740 O O . PHE A 1 93 ? 8.162 5.251 5.370 1.00 90.50 93 PHE A O 1
ATOM 747 N N . MET A 1 94 ? 9.184 4.038 6.964 1.00 91.94 94 MET A N 1
ATOM 748 C CA . MET A 1 94 ? 10.041 5.129 7.439 1.00 91.94 94 MET A CA 1
ATOM 749 C C . MET A 1 94 ? 10.977 5.651 6.345 1.00 91.94 94 MET A C 1
ATOM 751 O O . MET A 1 94 ? 11.157 6.869 6.248 1.00 91.94 94 MET A O 1
ATOM 755 N N . ASP A 1 95 ? 11.448 4.762 5.470 1.00 93.19 95 ASP A N 1
ATOM 756 C CA . ASP A 1 95 ? 12.330 5.070 4.338 1.00 93.19 95 ASP A CA 1
ATOM 757 C C . ASP A 1 95 ? 11.624 5.756 3.151 1.00 93.19 95 ASP A C 1
ATOM 759 O O . ASP A 1 95 ? 12.277 6.209 2.206 1.00 93.19 95 ASP A O 1
ATOM 763 N N . LEU A 1 96 ? 10.289 5.858 3.164 1.00 94.00 96 LEU A N 1
ATOM 764 C CA . LEU A 1 96 ? 9.546 6.553 2.113 1.00 94.00 96 LEU A CA 1
ATOM 765 C C . LEU A 1 96 ? 9.689 8.077 2.211 1.00 94.00 96 LEU A C 1
ATOM 767 O O . LEU A 1 96 ? 9.684 8.669 3.292 1.00 94.00 96 LEU A O 1
ATOM 771 N N . GLU A 1 97 ? 9.688 8.737 1.054 1.00 95.94 97 GLU A N 1
ATOM 772 C CA . GLU A 1 97 ? 9.536 10.192 0.969 1.00 95.94 97 GLU A CA 1
ATOM 773 C C . GLU A 1 97 ? 8.165 10.642 1.506 1.00 95.94 97 GLU A C 1
ATOM 775 O O . GLU A 1 97 ? 7.158 9.946 1.339 1.00 95.94 97 GLU A O 1
ATOM 780 N N . ASP A 1 98 ? 8.082 11.855 2.061 1.00 95.25 98 ASP A N 1
ATOM 781 C CA . ASP A 1 98 ? 6.845 12.396 2.652 1.00 95.25 98 ASP A CA 1
ATOM 782 C C . ASP A 1 98 ? 5.666 12.407 1.673 1.00 95.25 98 ASP A C 1
ATOM 784 O O . ASP A 1 98 ? 4.539 12.053 2.019 1.0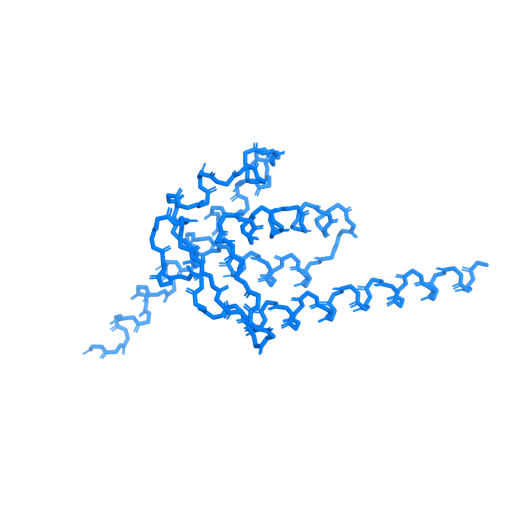0 95.25 98 ASP A O 1
ATOM 788 N N . ARG A 1 99 ? 5.937 12.717 0.401 1.00 95.00 99 ARG A N 1
ATOM 789 C CA . ARG A 1 99 ? 4.965 12.620 -0.698 1.00 95.00 99 ARG A CA 1
ATOM 790 C C . ARG A 1 99 ? 4.350 11.221 -0.807 1.00 95.00 99 ARG A C 1
ATOM 792 O O . ARG A 1 99 ? 3.172 11.089 -1.134 1.00 95.00 99 ARG A O 1
ATOM 799 N N . MET A 1 100 ? 5.155 10.176 -0.633 1.00 95.44 100 MET A N 1
ATOM 800 C CA . MET A 1 100 ? 4.726 8.782 -0.761 1.00 95.44 100 MET A CA 1
ATOM 801 C C . MET A 1 100 ? 3.953 8.350 0.485 1.00 95.44 100 MET A C 1
ATOM 803 O O . MET A 1 100 ? 2.866 7.785 0.355 1.00 95.44 100 MET A O 1
ATOM 807 N N . LYS A 1 101 ? 4.449 8.719 1.673 1.00 95.12 101 LYS A N 1
ATOM 808 C CA . LYS A 1 101 ? 3.750 8.534 2.954 1.00 95.12 101 LYS A CA 1
ATOM 809 C C . LYS A 1 101 ? 2.353 9.154 2.913 1.00 95.12 101 LYS A C 1
ATOM 811 O O . LYS A 1 101 ? 1.371 8.505 3.267 1.00 95.12 101 LYS A O 1
ATOM 816 N N . TRP A 1 102 ? 2.240 10.372 2.383 1.00 95.19 102 TRP A N 1
ATOM 817 C CA . TRP A 1 102 ? 0.964 11.071 2.245 1.00 95.19 102 TRP A CA 1
ATOM 818 C C . TRP A 1 102 ? -0.055 10.303 1.396 1.00 95.19 102 TRP A C 1
ATOM 820 O O . TRP A 1 102 ? -1.219 10.206 1.776 1.00 95.19 102 TRP A O 1
ATOM 830 N N . LYS A 1 103 ? 0.369 9.683 0.288 1.00 95.56 103 LYS A N 1
ATOM 831 C CA . LYS A 1 103 ? -0.525 8.861 -0.549 1.00 95.56 103 LYS A CA 1
ATOM 832 C C . LYS A 1 103 ? -1.077 7.646 0.195 1.00 95.56 103 LYS A C 1
ATOM 834 O O . LYS A 1 103 ? -2.246 7.311 0.015 1.00 95.56 103 LYS A O 1
ATOM 839 N N . ILE A 1 104 ? -0.261 7.014 1.041 1.00 93.69 104 ILE A N 1
ATOM 840 C CA . ILE A 1 104 ? -0.696 5.896 1.890 1.00 93.69 104 ILE A CA 1
ATOM 841 C C . ILE A 1 104 ? -1.770 6.377 2.872 1.00 93.69 104 ILE A C 1
ATOM 843 O O . ILE A 1 104 ? -2.833 5.760 2.973 1.00 93.69 104 ILE A O 1
ATOM 847 N N . PHE A 1 105 ? -1.549 7.516 3.535 1.00 92.25 105 PHE A N 1
ATOM 848 C CA . PHE A 1 105 ? -2.542 8.096 4.444 1.00 92.25 105 PHE A CA 1
ATOM 849 C C . PHE A 1 105 ? -3.837 8.496 3.734 1.00 92.25 105 PHE A C 1
ATOM 851 O O . PHE A 1 105 ? -4.915 8.189 4.232 1.00 92.25 105 PHE A O 1
ATOM 858 N N . GLN A 1 106 ? -3.760 9.107 2.549 1.00 94.00 106 GLN A N 1
ATOM 859 C CA . GLN A 1 106 ? -4.946 9.443 1.755 1.00 94.00 106 GLN A CA 1
ATOM 860 C C . GLN A 1 106 ? -5.762 8.199 1.381 1.00 94.00 106 GLN A C 1
ATOM 862 O O . GLN A 1 106 ? -6.986 8.198 1.523 1.00 94.00 106 GLN A O 1
ATOM 867 N N . ALA A 1 107 ? -5.096 7.128 0.936 1.00 92.94 107 ALA A N 1
ATOM 868 C CA . ALA A 1 107 ? -5.758 5.865 0.620 1.00 92.94 107 ALA A CA 1
ATOM 869 C C . ALA A 1 107 ? -6.457 5.270 1.853 1.00 92.94 107 ALA A C 1
ATOM 871 O O . ALA A 1 107 ? -7.583 4.779 1.752 1.00 92.94 107 ALA A O 1
ATOM 872 N N . ARG A 1 108 ? -5.823 5.370 3.026 1.00 90.62 108 ARG A N 1
ATOM 873 C CA . ARG A 1 108 ? -6.396 4.933 4.302 1.00 90.62 108 ARG A CA 1
ATOM 874 C C . ARG A 1 108 ? -7.612 5.750 4.720 1.00 90.62 108 ARG A C 1
ATOM 876 O O . ARG A 1 108 ? -8.626 5.158 5.076 1.00 90.62 108 ARG A O 1
ATOM 883 N N . THR A 1 109 ? -7.544 7.077 4.651 1.00 91.38 109 THR A N 1
ATOM 884 C CA . THR A 1 109 ? -8.690 7.946 4.962 1.00 91.38 109 THR A CA 1
ATOM 885 C C . THR A 1 109 ? -9.894 7.571 4.103 1.00 91.38 109 THR A C 1
ATOM 887 O O . THR A 1 109 ? -10.962 7.291 4.641 1.00 91.38 109 THR A O 1
ATOM 890 N N . LYS A 1 110 ? -9.688 7.424 2.787 1.00 92.31 110 LYS A N 1
ATOM 891 C CA . LYS A 1 110 ? -10.738 7.003 1.850 1.00 92.31 110 LYS A CA 1
ATOM 892 C C . LYS A 1 110 ? -11.318 5.626 2.192 1.00 92.31 110 LYS A C 1
ATOM 894 O O . LYS A 1 110 ? -12.521 5.414 2.086 1.00 92.31 110 LYS A O 1
ATOM 899 N N . TYR A 1 111 ? -10.475 4.675 2.596 1.00 90.25 111 TYR A N 1
ATOM 900 C CA . TYR A 1 111 ? -10.934 3.353 3.022 1.00 90.25 111 TYR A CA 1
ATOM 901 C C . TYR A 1 111 ? -11.844 3.430 4.257 1.00 90.25 111 TYR A C 1
ATOM 903 O O . TYR A 1 111 ? -12.925 2.845 4.252 1.00 90.25 111 TYR A O 1
ATOM 911 N N . LEU A 1 112 ? -11.438 4.181 5.285 1.00 86.75 112 LEU A N 1
ATOM 912 C CA . LEU A 1 112 ? -12.208 4.336 6.524 1.00 86.75 112 LEU A CA 1
ATOM 913 C C . LEU A 1 112 ? -13.538 5.068 6.297 1.00 86.75 112 LEU A C 1
ATOM 915 O O . LEU A 1 112 ? -14.547 4.701 6.895 1.00 86.75 112 LEU A O 1
ATOM 919 N N . GLU A 1 113 ? -13.560 6.075 5.422 1.00 88.88 113 GLU A N 1
ATOM 920 C CA . GLU A 1 113 ? -14.794 6.752 5.003 1.00 88.88 113 GLU A CA 1
ATOM 921 C C . GLU A 1 113 ? -15.769 5.773 4.338 1.00 88.88 113 GLU A C 1
ATOM 923 O O . GLU A 1 113 ? -16.935 5.705 4.724 1.00 88.88 113 GLU A O 1
ATOM 928 N N . ASN A 1 114 ? -15.280 4.949 3.407 1.00 84.94 114 ASN A N 1
ATOM 929 C CA . ASN A 1 114 ? -16.100 3.950 2.720 1.00 84.94 114 ASN A CA 1
ATOM 930 C C . ASN A 1 114 ? -16.631 2.859 3.665 1.00 84.94 114 ASN A C 1
ATOM 932 O O . ASN A 1 114 ? -17.766 2.410 3.501 1.00 84.94 114 ASN A O 1
ATOM 936 N N . GLN A 1 115 ? -15.836 2.435 4.656 1.00 80.25 115 GLN A N 1
ATOM 937 C CA . GLN A 1 115 ? -16.302 1.496 5.680 1.00 80.25 115 GLN A CA 1
ATOM 938 C C . GLN A 1 115 ? -17.445 2.091 6.501 1.00 80.25 115 GLN A C 1
ATOM 940 O O . GLN A 1 115 ? -18.480 1.446 6.646 1.00 80.25 115 GLN A O 1
ATOM 945 N N . ARG A 1 116 ? -17.298 3.341 6.962 1.00 77.88 116 ARG A N 1
ATOM 946 C CA . ARG A 1 116 ? -18.359 4.035 7.704 1.00 77.88 116 ARG A CA 1
ATOM 947 C C . ARG A 1 116 ? -19.648 4.109 6.894 1.00 77.88 116 ARG A C 1
ATOM 949 O O . ARG A 1 116 ? -20.698 3.771 7.420 1.00 77.88 116 ARG A O 1
ATOM 956 N N . ILE A 1 117 ? -19.574 4.512 5.624 1.00 76.38 117 ILE A N 1
ATOM 957 C CA . ILE A 1 117 ? -20.753 4.601 4.743 1.00 76.38 117 ILE A CA 1
ATOM 958 C C . ILE A 1 117 ? -21.452 3.238 4.633 1.00 76.38 117 ILE A C 1
ATOM 960 O O . ILE A 1 117 ? -22.660 3.155 4.839 1.00 76.38 117 ILE A O 1
ATOM 964 N N . SER A 1 118 ? -20.687 2.165 4.417 1.00 71.81 118 SER A N 1
ATOM 965 C CA . SER A 1 118 ? -21.227 0.802 4.302 1.00 71.81 118 SER A CA 1
ATOM 966 C C . SER A 1 118 ? -21.936 0.332 5.583 1.00 71.81 118 SER A C 1
ATOM 968 O O . SER A 1 118 ? -22.943 -0.365 5.514 1.00 71.81 118 SER A O 1
ATOM 970 N N . GLU A 1 119 ? -21.434 0.720 6.759 1.00 72.25 119 GLU A N 1
ATOM 971 C CA . GLU A 1 119 ? -22.054 0.405 8.057 1.00 72.25 119 GLU A CA 1
ATOM 972 C C . GLU A 1 119 ? -23.351 1.191 8.312 1.00 72.25 119 GLU A C 1
ATOM 974 O O . GLU A 1 119 ? -24.222 0.715 9.042 1.00 72.25 119 GLU A O 1
ATOM 979 N N . PHE A 1 120 ? -23.483 2.389 7.733 1.00 66.75 120 PHE A N 1
ATOM 980 C CA . PHE A 1 120 ? -24.703 3.196 7.812 1.00 66.75 120 PHE A CA 1
ATOM 981 C C . PHE A 1 120 ? -25.795 2.708 6.854 1.00 66.75 120 PHE A C 1
ATOM 983 O O . PHE A 1 120 ? -26.961 2.763 7.218 1.00 66.75 120 PHE A O 1
ATOM 990 N N . GLU A 1 121 ? -25.441 2.206 5.669 1.00 64.12 121 GLU A N 1
ATOM 991 C CA . GLU A 1 121 ? -26.404 1.686 4.680 1.00 64.12 121 GLU A CA 1
ATOM 992 C C . GLU A 1 121 ? -27.027 0.332 5.072 1.00 64.12 121 GLU A C 1
ATOM 994 O O . GLU A 1 121 ? -28.045 -0.068 4.513 1.00 64.12 121 GLU A O 1
ATOM 999 N N . GLN A 1 122 ? -26.427 -0.385 6.027 1.00 56.91 122 GLN A N 1
ATOM 1000 C CA . GLN A 1 122 ? -26.903 -1.686 6.517 1.00 56.91 122 GLN A CA 1
ATOM 1001 C C . GLN A 1 122 ? -27.811 -1.598 7.761 1.00 56.91 122 GLN A C 1
ATOM 1003 O O . GLN A 1 122 ? -28.227 -2.639 8.274 1.00 56.91 122 GLN A O 1
ATOM 1008 N N . LYS A 1 123 ? -28.102 -0.391 8.262 1.00 49.25 123 LYS A N 1
ATOM 1009 C CA . LYS A 1 123 ? -28.984 -0.131 9.414 1.00 49.25 123 LYS A CA 1
ATOM 1010 C C . LYS A 1 123 ? -30.271 0.553 8.981 1.00 49.25 123 LYS A C 1
ATOM 1012 O O . LYS A 1 123 ? -31.305 0.242 9.611 1.00 49.25 123 LYS A O 1
#

Organism: NCBI:txid392032

Sequence (123 aa):
MLAHRFELNFISSACRTFILLYLSKFEYINMYPNGGEFIQQDDGIRLSISSILDILCIWFREFLLVGDRTACDAILNRLARCNSSSILASNGFMDLEDRMKWKIFQARTKYLENQRISEFEQK

pLDDT: mean 78.19, std 13.1, range [45.62, 95.94]

Radius of gyration: 15.98 Å; chains: 1; bounding box: 43×37×47 Å